Protein AF-A0A2U3QHY5-F1 (afdb_monomer)

Sequence (75 aa):
MKYKATLRLTASGEVVGEVVNEHGNVVSSRHFGVMTEDEFRKGLKKVENVFSGVASTDAIEPSEPGPPFWRAAAT

pLDDT: mean 70.15, std 16.84, range [37.47, 90.19]

Nearest PDB structures (foldseek):
  6q2z-assembly1_B  TM=5.243E-01  e=1.041E-02  Haloferax volcanii DS2
  5f7r-assembly1_E  TM=5.987E-01  e=1.729E-01  Listeria monocytogenes EGD-e
  1ep4-assembly1_B  TM=5.326E-01  e=7.510E-01  Human immunodeficiency virus 1
  2vg6-assembly1_B  TM=5.246E-01  e=9.697E-01  Human immunodeficiency virus 1
  4eo3-assembly1_B  TM=4.191E-01  e=1.252E+00  Thermotoga maritima

Structure (mmCIF, N/CA/C/O backbone):
data_AF-A0A2U3QHY5-F1
#
_entry.id   AF-A0A2U3QHY5-F1
#
loop_
_atom_site.group_PDB
_atom_site.id
_atom_site.type_symbol
_atom_site.label_atom_id
_atom_site.label_alt_id
_atom_site.label_comp_id
_atom_site.label_asym_id
_atom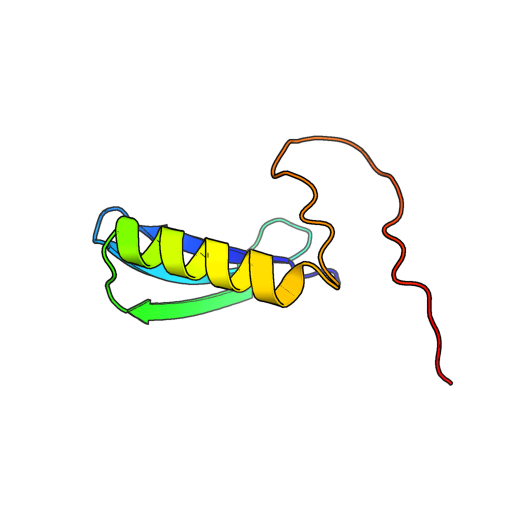_site.label_entity_id
_atom_site.label_seq_id
_atom_site.pdbx_PDB_ins_code
_atom_site.Cartn_x
_atom_site.Cartn_y
_atom_site.Cartn_z
_atom_site.occupancy
_atom_site.B_iso_or_equiv
_atom_site.auth_seq_id
_atom_site.auth_comp_id
_atom_site.auth_asym_id
_atom_site.auth_atom_id
_atom_site.pdbx_PDB_model_num
ATOM 1 N N . MET A 1 1 ? 15.766 -1.857 -16.328 1.00 62.16 1 MET A N 1
ATOM 2 C CA . MET A 1 1 ? 14.777 -2.590 -15.520 1.00 62.16 1 MET A CA 1
ATOM 3 C C . MET A 1 1 ? 14.057 -1.594 -14.633 1.00 62.16 1 MET A C 1
ATOM 5 O O . MET A 1 1 ? 14.606 -1.175 -13.619 1.00 62.16 1 MET A O 1
ATOM 9 N N . LYS A 1 2 ? 12.879 -1.134 -15.052 1.00 71.00 2 LYS A N 1
ATOM 10 C CA . LYS A 1 2 ? 11.971 -0.380 -14.194 1.00 71.00 2 LYS A CA 1
ATOM 11 C C . LYS A 1 2 ? 11.285 -1.332 -13.227 1.00 71.00 2 LYS A C 1
ATOM 13 O O . LYS A 1 2 ? 10.834 -2.419 -13.584 1.00 71.00 2 LYS A O 1
ATOM 18 N N . TYR A 1 3 ? 11.202 -0.873 -11.995 1.00 77.69 3 TYR A N 1
ATOM 19 C CA . TYR A 1 3 ? 10.477 -1.532 -10.934 1.00 77.69 3 TYR A CA 1
ATOM 20 C C . TYR A 1 3 ? 9.467 -0.538 -10.379 1.00 77.69 3 TYR A C 1
ATOM 22 O O . TYR A 1 3 ? 9.788 0.638 -10.202 1.00 77.69 3 TYR A O 1
ATOM 30 N N . LYS A 1 4 ? 8.248 -1.000 -10.123 1.00 81.06 4 LYS A N 1
ATOM 31 C CA . LYS A 1 4 ? 7.189 -0.213 -9.499 1.00 81.06 4 LYS A CA 1
ATOM 32 C C . LYS A 1 4 ? 6.939 -0.767 -8.109 1.00 81.06 4 LYS A C 1
ATOM 34 O O . LYS A 1 4 ? 6.581 -1.932 -7.975 1.00 81.06 4 LYS A O 1
ATOM 39 N N . ALA A 1 5 ? 7.117 0.067 -7.091 1.00 81.06 5 ALA A N 1
ATOM 40 C CA . ALA A 1 5 ? 6.655 -0.252 -5.751 1.00 81.06 5 ALA A CA 1
ATOM 41 C C . ALA A 1 5 ? 5.165 0.096 -5.639 1.00 81.06 5 ALA A C 1
ATOM 43 O O . ALA A 1 5 ? 4.738 1.174 -6.051 1.00 81.06 5 ALA A O 1
ATOM 44 N N . THR A 1 6 ? 4.374 -0.816 -5.093 1.00 80.62 6 THR A N 1
ATOM 45 C CA . THR A 1 6 ? 2.946 -0.629 -4.823 1.00 80.62 6 THR A CA 1
ATOM 46 C C . THR A 1 6 ? 2.651 -1.059 -3.396 1.00 80.62 6 THR A C 1
ATOM 48 O O . THR A 1 6 ? 3.282 -1.987 -2.902 1.00 80.62 6 THR A O 1
ATOM 51 N N . LEU A 1 7 ? 1.718 -0.387 -2.725 1.00 83.00 7 LEU A N 1
ATOM 52 C CA . LEU A 1 7 ? 1.133 -0.870 -1.476 1.00 83.00 7 LEU A CA 1
ATOM 53 C C . LEU A 1 7 ? -0.335 -1.202 -1.720 1.00 83.00 7 LEU A C 1
ATOM 55 O O . LEU A 1 7 ? -1.051 -0.420 -2.344 1.00 83.00 7 LEU A O 1
ATOM 59 N N . ARG A 1 8 ? -0.779 -2.343 -1.198 1.00 82.38 8 ARG A N 1
ATOM 60 C CA . ARG A 1 8 ? -2.168 -2.800 -1.247 1.00 82.38 8 ARG A CA 1
ATOM 61 C C . ARG A 1 8 ? -2.652 -3.172 0.152 1.00 82.38 8 ARG A C 1
ATOM 63 O O . ARG A 1 8 ? -1.892 -3.733 0.940 1.00 82.38 8 ARG A O 1
ATOM 70 N N . LEU A 1 9 ? -3.921 -2.885 0.426 1.00 83.25 9 LEU A N 1
ATOM 71 C CA . LEU A 1 9 ? -4.649 -3.406 1.579 1.00 83.25 9 LEU A CA 1
ATOM 72 C C . LEU A 1 9 ? -5.498 -4.589 1.109 1.00 83.25 9 LEU A C 1
ATOM 74 O O . LEU A 1 9 ? -6.239 -4.480 0.132 1.00 83.25 9 LEU A O 1
ATOM 78 N N . THR A 1 10 ? -5.357 -5.728 1.770 1.00 83.25 10 THR A N 1
ATOM 79 C CA . THR A 1 10 ? -6.138 -6.935 1.475 1.00 83.25 10 THR A CA 1
ATOM 80 C C . THR A 1 10 ? -7.480 -6.912 2.207 1.00 83.25 10 THR A C 1
ATOM 82 O O . THR A 1 10 ? -7.670 -6.166 3.166 1.00 83.25 10 THR A O 1
ATOM 85 N N . ALA A 1 11 ? -8.418 -7.771 1.798 1.00 77.75 11 ALA A N 1
ATOM 86 C CA . ALA A 1 11 ? -9.727 -7.878 2.449 1.00 77.75 11 ALA A CA 1
ATOM 87 C C . ALA A 1 11 ? -9.652 -8.330 3.924 1.00 77.75 11 ALA A C 1
ATOM 89 O O . ALA A 1 11 ? -10.580 -8.079 4.685 1.00 77.75 11 ALA A O 1
ATOM 90 N N . SER A 1 12 ? -8.553 -8.970 4.342 1.00 77.31 12 SER A N 1
ATOM 91 C CA . SER A 1 12 ? -8.283 -9.323 5.744 1.00 77.31 12 SER A CA 1
ATOM 92 C C . SER A 1 12 ? -7.698 -8.163 6.562 1.00 77.31 12 SER A C 1
ATOM 94 O O . SER A 1 12 ? -7.405 -8.342 7.743 1.00 77.31 12 SER A O 1
ATO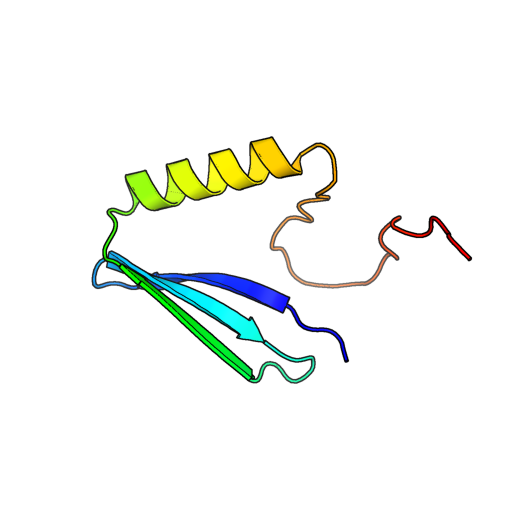M 96 N N . GLY A 1 13 ? -7.508 -6.988 5.952 1.00 74.62 13 GLY A N 1
ATOM 97 C CA . GLY A 1 13 ? -6.870 -5.826 6.568 1.00 74.62 13 GLY A CA 1
ATOM 98 C C . GLY A 1 13 ? -5.342 -5.874 6.534 1.00 74.62 13 GLY A C 1
ATOM 99 O O . GLY A 1 13 ? -4.689 -5.005 7.094 1.00 74.62 13 GLY A O 1
ATOM 100 N N . GLU A 1 14 ? -4.721 -6.866 5.897 1.00 84.62 14 GLU A N 1
ATOM 101 C CA . GLU A 1 14 ? -3.261 -6.930 5.812 1.00 84.62 14 GLU A CA 1
ATOM 102 C C . GLU A 1 14 ? -2.712 -5.966 4.754 1.00 84.62 14 GLU A C 1
ATOM 104 O O . GLU A 1 14 ? -3.196 -5.937 3.619 1.00 84.62 14 GLU A O 1
ATOM 109 N N . VAL A 1 15 ? -1.672 -5.213 5.114 1.00 83.44 15 VAL A N 1
ATOM 110 C CA . VAL A 1 15 ? -0.943 -4.314 4.218 1.00 83.44 15 VAL A CA 1
ATOM 111 C C . VAL A 1 15 ? 0.251 -5.039 3.608 1.00 83.44 15 VAL A C 1
ATOM 113 O O . VAL A 1 15 ? 1.174 -5.462 4.312 1.00 83.44 15 VAL A O 1
ATOM 116 N N . VAL A 1 16 ? 0.263 -5.117 2.280 1.00 85.25 16 VAL A N 1
ATOM 117 C CA . VAL A 1 16 ? 1.325 -5.758 1.502 1.00 85.25 16 VAL A CA 1
ATOM 118 C C . VAL A 1 16 ? 1.945 -4.731 0.563 1.00 85.25 16 VAL 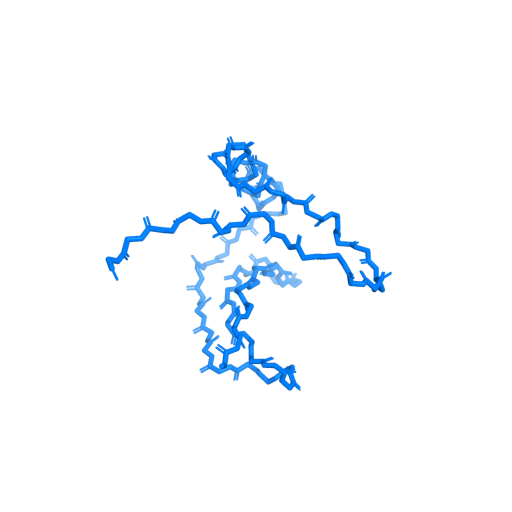A C 1
ATOM 120 O O . VAL A 1 16 ? 1.244 -4.072 -0.202 1.00 85.25 16 VAL A O 1
ATOM 123 N N . GLY A 1 17 ? 3.265 -4.583 0.624 1.00 85.44 17 GLY A N 1
ATOM 124 C CA . GLY A 1 17 ? 4.032 -3.823 -0.356 1.00 85.44 17 GLY A CA 1
ATOM 125 C C . GLY A 1 17 ? 4.695 -4.757 -1.352 1.00 85.44 17 GLY A C 1
ATOM 126 O O . GLY A 1 17 ? 5.300 -5.752 -0.964 1.00 85.44 17 GLY A O 1
ATOM 127 N N . GLU A 1 18 ? 4.607 -4.434 -2.630 1.00 87.31 18 GLU A N 1
ATOM 128 C CA . GLU A 1 18 ? 5.142 -5.251 -3.709 1.00 87.31 18 GLU A CA 1
ATOM 129 C C . GLU A 1 18 ? 5.978 -4.421 -4.664 1.00 87.31 18 GLU A C 1
ATOM 131 O O . GLU A 1 18 ? 5.619 -3.299 -5.021 1.00 87.31 18 GLU A O 1
ATOM 136 N N . VAL A 1 19 ? 7.074 -5.014 -5.117 1.00 85.50 19 VAL A N 1
ATOM 137 C CA . VAL A 1 19 ? 7.904 -4.508 -6.197 1.00 85.50 19 VAL A CA 1
ATOM 138 C C . VAL A 1 19 ? 7.592 -5.332 -7.432 1.00 85.50 19 VAL A C 1
ATOM 140 O O . VAL A 1 19 ? 7.794 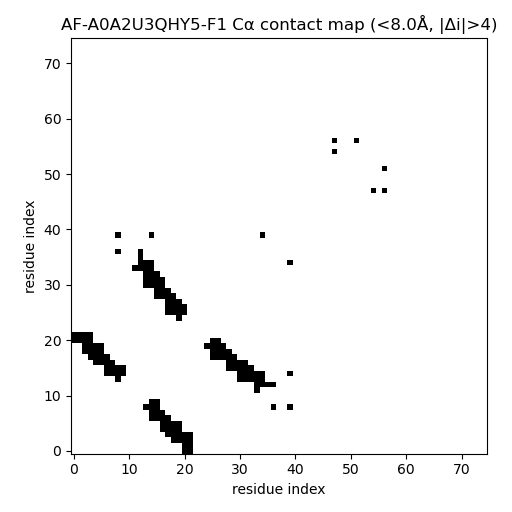-6.545 -7.454 1.00 85.50 19 VAL A O 1
ATOM 143 N N . VAL A 1 20 ? 7.104 -4.661 -8.463 1.00 85.44 20 VAL A N 1
ATOM 144 C CA . VAL A 1 20 ? 6.674 -5.268 -9.718 1.00 85.44 20 VAL A CA 1
ATOM 145 C C . VAL A 1 20 ? 7.644 -4.857 -10.816 1.00 85.44 20 VAL A C 1
ATOM 147 O O . VAL A 1 20 ? 8.027 -3.691 -10.892 1.00 85.44 20 VAL A O 1
ATOM 150 N N . ASN A 1 21 ? 8.074 -5.799 -11.650 1.00 87.81 21 ASN A N 1
ATOM 151 C CA . ASN A 1 21 ? 8.908 -5.492 -12.808 1.00 87.81 21 ASN A CA 1
ATOM 152 C C . ASN A 1 21 ? 8.075 -5.014 -14.010 1.00 87.81 21 ASN A C 1
ATOM 154 O O . ASN A 1 21 ? 6.848 -4.963 -13.981 1.00 87.81 21 ASN A O 1
ATOM 158 N N . GLU A 1 22 ? 8.768 -4.689 -15.094 1.00 82.31 22 GLU A N 1
ATOM 159 C CA . GLU A 1 22 ? 8.203 -4.144 -16.339 1.00 82.31 22 GLU A CA 1
ATOM 160 C C . GLU A 1 22 ? 7.166 -5.060 -17.005 1.00 82.31 22 GLU A C 1
ATOM 162 O O . GLU A 1 22 ? 6.326 -4.588 -17.761 1.00 82.31 22 GLU A O 1
ATOM 167 N N . HIS A 1 23 ? 7.201 -6.356 -16.696 1.00 84.81 23 HIS A N 1
ATOM 168 C CA . HIS A 1 23 ? 6.284 -7.361 -17.227 1.00 84.81 23 HIS A CA 1
ATOM 169 C C . HIS A 1 23 ? 5.058 -7.580 -16.328 1.00 84.81 23 HIS A C 1
ATOM 171 O O . HIS A 1 23 ? 4.270 -8.484 -16.585 1.00 84.81 23 HIS A O 1
ATOM 177 N N . GLY A 1 24 ? 4.913 -6.808 -15.245 1.00 82.12 24 GLY A N 1
ATOM 178 C CA . GLY A 1 24 ? 3.838 -6.997 -14.271 1.00 82.12 24 GLY A CA 1
ATOM 179 C C . GLY A 1 24 ? 4.098 -8.123 -13.265 1.00 82.12 24 GLY A C 1
ATOM 180 O O . GLY A 1 24 ? 3.220 -8.429 -12.463 1.00 82.12 24 GLY A O 1
ATOM 181 N N . ASN A 1 25 ? 5.294 -8.724 -13.260 1.00 86.62 25 ASN A N 1
ATOM 182 C CA . ASN A 1 25 ? 5.625 -9.788 -12.315 1.00 86.62 25 ASN A CA 1
ATOM 183 C C .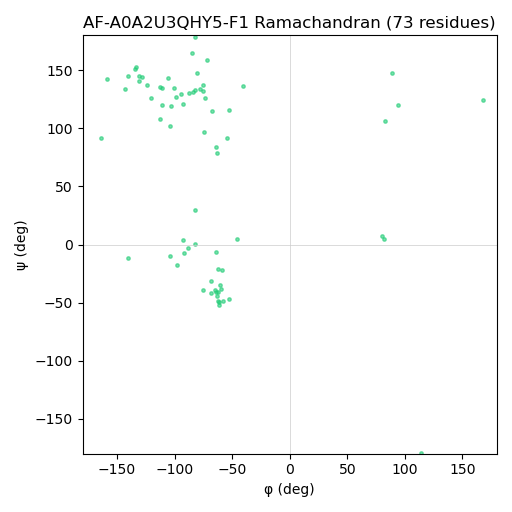 ASN A 1 25 ? 6.100 -9.200 -10.988 1.00 86.62 25 ASN A C 1
ATOM 185 O O . ASN A 1 25 ? 7.001 -8.355 -10.962 1.00 86.62 25 ASN A O 1
ATOM 189 N N . VAL A 1 26 ? 5.540 -9.692 -9.884 1.00 87.25 26 VAL A N 1
ATOM 190 C CA . VAL A 1 26 ? 6.028 -9.383 -8.537 1.00 87.25 26 VAL A CA 1
ATOM 191 C C . VAL A 1 26 ? 7.407 -10.016 -8.375 1.00 87.25 26 VAL A C 1
ATOM 193 O O . VAL A 1 26 ? 7.553 -11.234 -8.418 1.00 87.25 26 VAL A O 1
ATOM 196 N N . VAL A 1 27 ? 8.429 -9.182 -8.212 1.00 90.19 27 VAL A N 1
ATOM 197 C CA . VAL A 1 27 ? 9.814 -9.621 -7.978 1.00 90.19 27 VAL A CA 1
ATOM 198 C C . VAL A 1 27 ? 10.187 -9.606 -6.500 1.00 90.19 27 VAL A C 1
ATOM 200 O O . VAL A 1 27 ? 11.172 -10.221 -6.108 1.00 90.19 27 VAL A O 1
ATOM 203 N N . SER A 1 28 ? 9.417 -8.897 -5.674 1.00 87.50 28 SER A N 1
ATOM 204 C CA . SER A 1 28 ? 9.575 -8.882 -4.223 1.00 87.50 28 SER A CA 1
ATOM 205 C C . SER A 1 28 ? 8.275 -8.440 -3.565 1.00 87.50 28 SER A C 1
ATOM 207 O O . SER A 1 28 ? 7.598 -7.551 -4.080 1.00 87.50 28 SER A O 1
ATOM 209 N N . SER A 1 29 ? 7.933 -9.035 -2.429 1.00 86.69 29 SER A N 1
ATOM 210 C CA . SER A 1 29 ? 6.791 -8.638 -1.610 1.00 86.69 29 SER A CA 1
ATOM 211 C C . SER A 1 29 ? 7.191 -8.564 -0.141 1.00 86.69 29 SER A C 1
ATOM 213 O O . SER A 1 29 ? 8.106 -9.251 0.320 1.00 86.69 29 SER A O 1
ATOM 215 N N . ARG A 1 30 ? 6.519 -7.692 0.609 1.00 84.94 30 ARG A N 1
ATOM 216 C CA . ARG A 1 30 ? 6.713 -7.535 2.047 1.00 84.94 30 ARG A CA 1
ATOM 217 C C . ARG A 1 30 ? 5.389 -7.255 2.737 1.00 84.94 30 ARG A C 1
ATOM 219 O O . ARG A 1 30 ? 4.630 -6.392 2.308 1.00 84.94 30 ARG A O 1
ATOM 226 N N . HIS A 1 31 ? 5.162 -7.958 3.836 1.00 85.62 31 HIS A N 1
ATOM 227 C CA . HIS A 1 31 ? 3.991 -7.798 4.688 1.00 85.62 31 HIS A CA 1
ATOM 228 C C . HIS A 1 31 ? 4.330 -6.828 5.823 1.00 85.62 31 HIS A C 1
ATOM 230 O O . HIS A 1 31 ? 5.369 -6.970 6.474 1.00 85.62 31 HIS A O 1
ATOM 236 N N . PHE A 1 32 ? 3.483 -5.821 6.026 1.00 78.94 32 PHE A N 1
ATOM 237 C CA . PHE A 1 32 ? 3.688 -4.765 7.026 1.00 78.94 32 PHE A CA 1
ATOM 238 C C . PHE A 1 32 ? 2.804 -4.935 8.268 1.00 78.94 32 PHE A C 1
ATOM 240 O O . PHE A 1 32 ? 3.037 -4.265 9.271 1.00 78.94 32 PHE A O 1
ATOM 247 N N . GLY A 1 33 ? 1.840 -5.857 8.221 1.00 81.31 33 GLY A N 1
ATOM 248 C CA . GLY A 1 33 ? 0.907 -6.150 9.307 1.00 81.31 33 GLY A CA 1
ATOM 249 C C . GLY A 1 33 ? -0.534 -5.798 8.951 1.00 81.31 33 GLY A C 1
ATOM 250 O O . GLY A 1 33 ? -0.829 -5.356 7.840 1.00 81.31 33 GLY A O 1
ATOM 251 N N . VAL A 1 34 ? -1.434 -6.026 9.906 1.00 84.88 34 VAL A N 1
ATOM 252 C CA . VAL A 1 34 ? -2.864 -5.743 9.756 1.00 84.88 34 VAL A CA 1
ATOM 253 C C . VAL A 1 34 ? -3.141 -4.296 10.158 1.00 84.88 34 VAL A C 1
ATOM 255 O O . VAL A 1 34 ? -2.707 -3.854 11.220 1.00 84.88 34 VAL A O 1
ATOM 258 N N . MET A 1 35 ? -3.856 -3.568 9.307 1.00 80.50 35 MET A N 1
ATOM 259 C CA . MET A 1 35 ? -4.330 -2.207 9.530 1.00 80.50 35 MET A CA 1
ATOM 260 C C . MET A 1 35 ? -5.802 -2.093 9.140 1.00 80.50 35 MET A C 1
ATOM 262 O O . MET A 1 35 ? -6.297 -2.804 8.265 1.00 80.50 35 MET A O 1
ATOM 266 N N . THR A 1 36 ? -6.502 -1.157 9.770 1.00 84.88 36 THR A N 1
ATOM 267 C CA . THR A 1 36 ? -7.835 -0.756 9.310 1.00 84.88 36 THR A CA 1
ATOM 268 C C . THR A 1 36 ? -7.743 0.052 8.011 1.00 84.88 36 THR A C 1
ATOM 270 O O . THR A 1 36 ? -6.708 0.649 7.696 1.00 84.88 36 THR A O 1
ATOM 273 N N . GLU A 1 37 ? -8.836 0.107 7.244 1.00 79.56 37 GLU A N 1
ATOM 274 C CA . GLU A 1 37 ? -8.882 0.895 6.005 1.00 79.56 37 GLU A CA 1
ATOM 275 C C . GLU A 1 37 ? -8.609 2.388 6.261 1.00 79.56 37 GLU A C 1
ATOM 277 O O . GLU A 1 37 ? -7.879 3.030 5.501 1.00 79.56 37 GLU A O 1
ATOM 282 N N . ASP A 1 38 ? -9.124 2.926 7.369 1.00 82.38 38 ASP A N 1
ATOM 283 C CA . ASP A 1 38 ? -8.894 4.312 7.781 1.00 82.38 38 ASP A CA 1
ATOM 284 C C . ASP A 1 38 ? -7.417 4.594 8.087 1.00 82.38 38 ASP A C 1
ATOM 286 O O . ASP A 1 38 ? -6.863 5.608 7.646 1.00 82.38 38 ASP A O 1
ATOM 290 N N . GLU A 1 39 ? -6.746 3.692 8.808 1.00 82.88 39 GLU A N 1
ATOM 291 C CA . GLU A 1 39 ? -5.313 3.805 9.101 1.00 82.88 39 GLU A CA 1
ATOM 292 C C . GLU A 1 39 ? -4.472 3.729 7.829 1.00 82.88 39 GLU A C 1
ATOM 294 O O . GLU A 1 39 ? -3.545 4.527 7.654 1.00 82.88 39 GLU A O 1
ATOM 299 N N . PHE A 1 40 ? -4.834 2.832 6.910 1.00 83.75 40 PHE A N 1
ATOM 300 C CA . PHE A 1 40 ? -4.173 2.702 5.619 1.00 83.75 40 PHE A CA 1
ATOM 301 C C . PHE A 1 40 ? -4.311 3.982 4.781 1.00 83.75 40 PHE A C 1
ATOM 303 O O . PHE A 1 40 ? -3.306 4.524 4.314 1.00 83.75 40 PHE A O 1
ATOM 310 N N . ARG A 1 41 ? -5.524 4.540 4.658 1.00 83.81 41 ARG A N 1
ATOM 311 C CA . ARG A 1 41 ? -5.775 5.804 3.937 1.00 83.81 41 ARG A CA 1
ATOM 312 C C . ARG A 1 41 ? -5.039 6.984 4.571 1.00 83.81 41 ARG A C 1
ATOM 314 O O . ARG A 1 41 ? -4.463 7.809 3.862 1.00 83.81 41 ARG A O 1
ATOM 321 N N . LYS A 1 42 ? -5.005 7.065 5.904 1.00 83.19 42 LYS A N 1
ATOM 322 C CA . LYS A 1 42 ? -4.253 8.101 6.629 1.00 83.19 42 LYS A CA 1
ATOM 323 C C . LYS A 1 42 ? -2.746 7.973 6.396 1.00 83.19 42 LYS 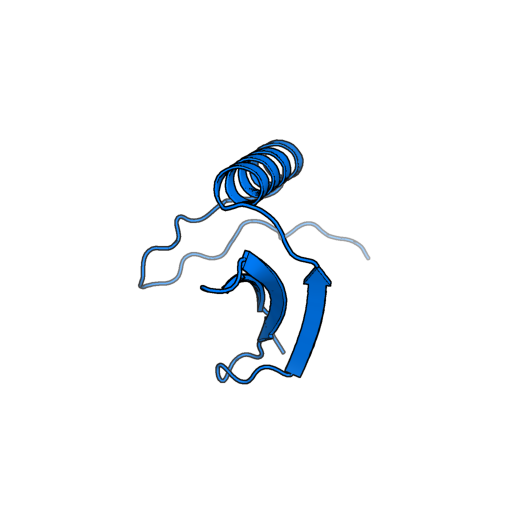A C 1
ATOM 325 O O . LYS A 1 42 ? -2.066 8.987 6.232 1.00 83.19 42 LYS A O 1
ATOM 330 N N . GLY A 1 43 ? -2.236 6.742 6.356 1.00 80.25 43 GLY A N 1
ATOM 331 C CA . GLY A 1 43 ? -0.856 6.427 5.996 1.00 80.25 43 GLY A CA 1
ATOM 332 C C . GLY A 1 43 ? -0.521 6.866 4.573 1.00 80.25 43 GLY A C 1
ATOM 333 O O . GLY A 1 43 ? 0.449 7.597 4.387 1.00 80.25 43 GLY A O 1
ATOM 334 N N . LEU A 1 44 ? -1.359 6.511 3.593 1.00 81.81 44 LEU A N 1
ATOM 335 C CA . LEU A 1 44 ? -1.201 6.929 2.197 1.00 81.81 44 LEU A CA 1
ATOM 336 C C . LEU A 1 44 ? -1.189 8.449 2.056 1.00 81.81 44 LEU A C 1
ATOM 338 O O . LEU A 1 44 ? -0.244 8.987 1.497 1.00 81.81 44 LEU A O 1
ATOM 342 N N . LYS A 1 45 ? -2.145 9.156 2.666 1.00 79.31 45 LYS A N 1
ATOM 343 C CA . LYS A 1 45 ? -2.184 10.626 2.637 1.00 79.31 45 LYS A CA 1
ATOM 344 C C . LYS A 1 45 ? -0.935 11.258 3.256 1.00 79.31 45 LYS A C 1
ATOM 346 O O . LYS A 1 45 ? -0.469 12.305 2.816 1.00 79.31 45 LYS A O 1
ATOM 351 N N . LYS A 1 46 ? -0.369 10.637 4.297 1.00 75.69 46 LYS A N 1
ATOM 352 C CA . LYS A 1 46 ? 0.898 11.082 4.890 1.00 75.69 46 LYS A CA 1
ATOM 353 C C . LYS A 1 46 ? 2.068 10.850 3.939 1.00 75.69 46 LYS A C 1
ATOM 355 O O . LYS A 1 46 ? 2.920 11.723 3.842 1.00 75.69 46 LYS A O 1
ATOM 360 N N . VAL A 1 47 ? 2.111 9.711 3.251 1.00 74.56 47 VAL A N 1
ATOM 361 C CA . VAL A 1 47 ? 3.108 9.438 2.208 1.00 74.56 47 VAL A CA 1
ATOM 362 C C . VAL A 1 47 ? 2.962 10.468 1.088 1.00 74.56 47 VAL A C 1
ATOM 364 O O . VAL A 1 47 ? 3.921 11.167 0.802 1.00 74.56 47 VAL A O 1
ATOM 367 N N . GLU A 1 48 ? 1.766 10.669 0.543 1.00 71.31 48 GLU A N 1
ATOM 368 C CA . GLU A 1 48 ? 1.492 11.695 -0.469 1.00 71.31 48 GLU A CA 1
ATOM 369 C C . GLU A 1 48 ? 1.960 13.081 -0.017 1.00 71.31 48 GLU A C 1
ATOM 371 O O . GLU A 1 48 ? 2.684 13.730 -0.753 1.00 71.31 48 GLU A O 1
ATOM 376 N N . ASN A 1 49 ? 1.660 13.500 1.216 1.00 73.25 49 ASN A N 1
ATOM 377 C CA . ASN A 1 49 ? 2.103 14.790 1.760 1.00 73.25 49 ASN A CA 1
ATOM 378 C C . ASN A 1 49 ? 3.618 14.889 2.012 1.00 73.25 49 ASN A C 1
ATOM 380 O O . ASN A 1 49 ? 4.180 15.977 1.967 1.00 73.25 49 ASN A O 1
ATOM 384 N N . VAL A 1 50 ? 4.292 13.788 2.353 1.00 69.06 50 VAL A N 1
ATOM 385 C CA . VAL A 1 50 ? 5.755 13.776 2.555 1.00 69.06 50 VAL A CA 1
ATOM 386 C C . VAL A 1 50 ? 6.465 13.818 1.210 1.00 69.06 50 VAL A C 1
ATOM 388 O O . VAL A 1 50 ? 7.474 14.500 1.046 1.00 69.06 50 VAL A O 1
ATOM 391 N N . PHE A 1 51 ? 5.920 13.095 0.240 1.00 63.78 51 PHE A N 1
ATOM 392 C CA . PHE A 1 51 ? 6.454 13.033 -1.100 1.00 63.78 51 PHE A CA 1
ATOM 393 C C . PHE A 1 51 ? 5.891 14.132 -2.003 1.00 63.78 51 PHE A C 1
ATOM 395 O O . PHE A 1 51 ? 6.401 14.270 -3.098 1.00 63.78 51 PHE A O 1
ATOM 402 N N . SER A 1 52 ? 4.963 14.993 -1.576 1.00 54.38 52 SER A N 1
ATOM 4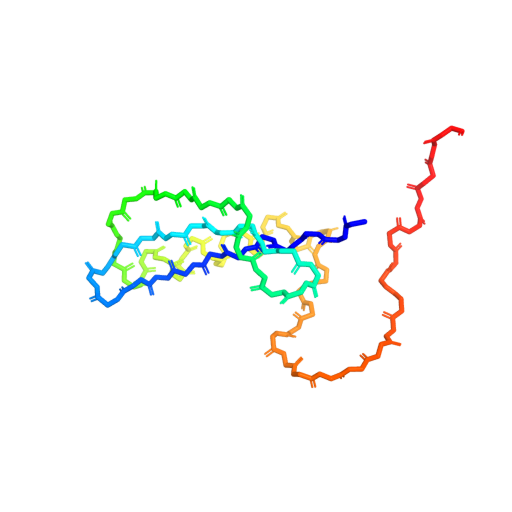03 C CA . SER A 1 52 ? 4.370 16.057 -2.412 1.00 54.38 52 SER A CA 1
ATOM 404 C C . SER A 1 52 ? 5.365 17.127 -2.885 1.00 54.38 52 SER A C 1
ATOM 406 O O . SER A 1 52 ? 5.004 17.987 -3.679 1.00 54.38 52 SER A O 1
ATOM 408 N N . GLY A 1 53 ? 6.617 17.093 -2.413 1.00 50.53 53 GLY A N 1
ATOM 409 C CA . GLY A 1 53 ? 7.732 17.884 -2.954 1.00 50.53 53 GLY A CA 1
ATOM 410 C C . GLY A 1 53 ? 8.568 17.183 -4.039 1.00 50.53 53 GLY A C 1
ATOM 411 O O . GLY A 1 53 ? 9.447 17.809 -4.620 1.00 50.53 53 GLY A O 1
ATOM 412 N N . VAL A 1 54 ? 8.331 15.893 -4.305 1.00 50.47 54 VAL A N 1
ATOM 413 C CA . VAL A 1 54 ? 9.086 15.055 -5.267 1.00 50.47 54 VAL A CA 1
ATOM 414 C C . VAL A 1 54 ? 8.186 14.103 -6.073 1.00 50.47 54 VAL A C 1
ATOM 416 O O . VAL A 1 54 ? 8.618 13.507 -7.055 1.00 50.47 54 VAL A O 1
ATOM 419 N N . ALA A 1 55 ? 6.929 13.949 -5.678 1.00 44.38 55 ALA A N 1
ATOM 420 C CA . ALA A 1 55 ? 5.947 13.093 -6.297 1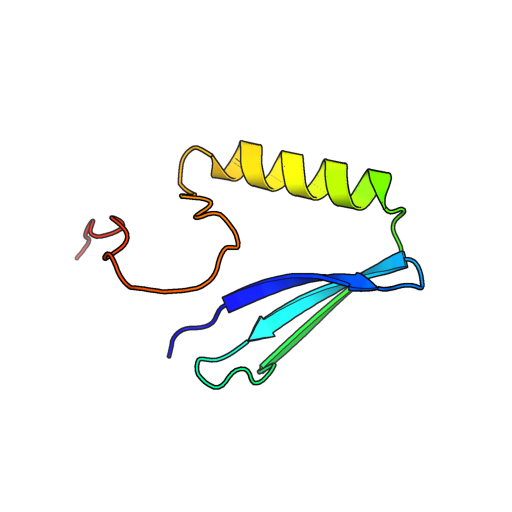.00 44.38 55 ALA A CA 1
ATOM 421 C C . ALA A 1 55 ? 4.997 13.969 -7.095 1.00 44.38 55 ALA A C 1
ATOM 423 O O . ALA A 1 55 ? 4.029 14.523 -6.576 1.00 44.38 55 ALA A O 1
ATOM 424 N N . SER A 1 56 ? 5.217 13.979 -8.404 1.00 42.94 56 SER A N 1
ATOM 425 C CA . SER A 1 56 ? 4.082 13.738 -9.277 1.00 42.94 56 SER A CA 1
ATOM 426 C C . SER A 1 56 ? 3.458 12.419 -8.829 1.00 42.94 56 SER A C 1
ATOM 428 O O . SER A 1 56 ? 3.862 11.339 -9.252 1.00 42.94 56 SER A O 1
ATOM 430 N N . THR A 1 57 ? 2.491 12.493 -7.919 1.00 49.28 57 THR A N 1
ATOM 431 C CA . THR A 1 57 ? 1.359 11.580 -7.968 1.00 49.28 57 THR A CA 1
ATOM 432 C C . THR A 1 57 ? 0.660 11.888 -9.281 1.00 49.28 57 THR A C 1
ATOM 434 O O . THR A 1 57 ? -0.311 12.641 -9.318 1.00 49.28 57 THR A O 1
ATOM 437 N N . ASP A 1 58 ? 1.217 11.363 -10.376 1.00 45.09 58 ASP A N 1
ATOM 438 C CA . ASP A 1 58 ? 0.399 11.047 -11.529 1.00 45.09 58 ASP A CA 1
ATOM 439 C C . ASP A 1 58 ? -0.713 10.181 -10.967 1.00 45.09 58 ASP A C 1
ATOM 441 O O . ASP A 1 58 ? -0.467 9.139 -10.340 1.00 45.09 58 ASP A O 1
ATOM 445 N N . ALA A 1 59 ? -1.921 10.724 -11.072 1.00 43.38 59 ALA A N 1
ATOM 446 C CA . ALA A 1 59 ? -3.137 10.027 -10.756 1.00 43.38 59 ALA A CA 1
ATOM 447 C C . ALA A 1 59 ? -3.012 8.598 -11.285 1.00 43.38 59 ALA A C 1
ATOM 449 O O . ALA A 1 59 ? -2.502 8.354 -12.381 1.00 43.38 59 ALA A O 1
ATOM 450 N N . ILE A 1 60 ? -3.441 7.642 -10.470 1.00 48.59 60 ILE A N 1
ATOM 451 C CA . ILE A 1 60 ? -3.678 6.286 -10.936 1.00 48.59 60 ILE A CA 1
ATOM 452 C C . ILE A 1 60 ? -4.826 6.394 -11.945 1.00 48.59 60 ILE A C 1
ATOM 454 O O . ILE A 1 60 ? -5.979 6.220 -11.580 1.00 48.59 60 ILE A O 1
ATOM 458 N N . GLU A 1 61 ? -4.514 6.725 -13.192 1.00 39.97 61 GLU A N 1
ATOM 459 C CA . GLU A 1 61 ? -5.398 6.605 -14.340 1.00 39.97 61 GLU A CA 1
ATOM 460 C C . GLU A 1 61 ? -4.596 6.109 -15.549 1.00 39.97 61 GLU A C 1
ATOM 462 O O . GLU A 1 61 ? -3.389 6.348 -15.659 1.00 39.97 61 GLU A O 1
ATOM 467 N N . PRO A 1 62 ? -5.224 5.292 -16.406 1.00 48.81 62 PRO A N 1
ATOM 468 C CA . PRO A 1 62 ? -4.515 4.540 -17.416 1.00 48.81 62 PRO A CA 1
ATOM 469 C C . PRO A 1 62 ? -4.197 5.422 -18.627 1.00 48.81 62 PRO A C 1
ATOM 471 O O . PRO A 1 62 ? -5.039 6.187 -19.088 1.00 48.81 62 PRO A O 1
ATOM 474 N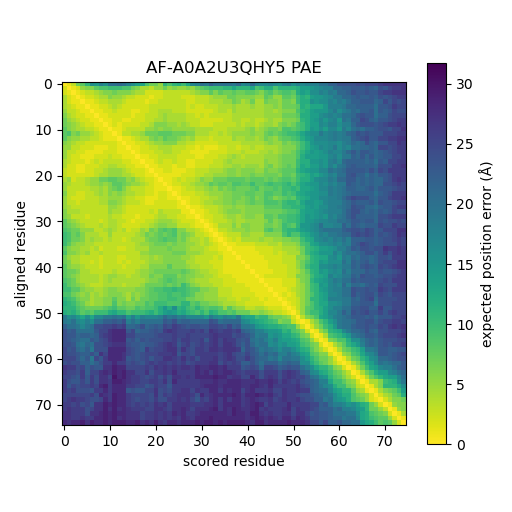 N . SER A 1 63 ? -3.054 5.121 -19.247 1.00 45.19 63 SER A N 1
ATOM 475 C CA . SER A 1 63 ? -2.669 5.439 -20.635 1.00 45.19 63 SER A CA 1
ATOM 476 C C . SER A 1 63 ? -1.856 6.723 -20.876 1.00 45.19 63 SER A C 1
ATOM 478 O O . SER A 1 63 ? -2.337 7.836 -20.723 1.00 45.19 63 SER A O 1
ATOM 480 N N . GLU A 1 64 ? -0.665 6.476 -21.434 1.00 44.19 64 GLU A N 1
ATOM 481 C CA . GLU A 1 64 ? 0.115 7.310 -22.367 1.00 44.19 64 GLU A CA 1
ATOM 482 C C . GLU A 1 64 ? 1.128 8.362 -21.855 1.00 44.19 64 GLU A C 1
ATOM 484 O O . GLU A 1 64 ? 1.035 8.860 -20.737 1.00 44.19 64 GLU A O 1
ATOM 489 N N . PRO A 1 65 ? 2.224 8.588 -22.627 1.00 55.16 65 PRO A N 1
ATOM 490 C CA . PRO A 1 65 ? 3.558 8.757 -22.066 1.00 55.16 65 PRO A CA 1
ATOM 491 C C . PRO A 1 65 ? 4.099 10.183 -22.241 1.00 55.16 65 PRO A C 1
ATOM 493 O O . PRO A 1 65 ? 4.532 10.578 -23.322 1.00 55.16 65 PRO A O 1
ATOM 496 N N . GLY A 1 66 ? 4.171 10.935 -21.147 1.00 45.69 66 GLY A N 1
ATOM 497 C CA . GLY A 1 66 ? 5.036 12.112 -21.028 1.00 45.69 66 GLY A CA 1
ATOM 498 C C . GLY A 1 66 ? 6.241 11.790 -20.138 1.00 45.69 66 GLY A C 1
ATOM 499 O O . GLY A 1 66 ? 6.091 11.029 -19.181 1.00 45.69 66 GLY A O 1
ATOM 500 N N . PRO A 1 67 ? 7.454 12.302 -20.417 1.00 49.59 67 PRO A N 1
ATOM 501 C CA . PRO A 1 67 ? 8.616 11.977 -19.601 1.00 49.59 67 PRO A CA 1
ATOM 502 C C . PRO A 1 67 ? 8.527 12.707 -18.249 1.00 49.59 67 PRO A C 1
ATOM 504 O O . PRO A 1 67 ? 8.420 13.935 -18.240 1.00 49.59 67 PRO A O 1
ATOM 507 N N . PRO A 1 68 ? 8.622 12.013 -17.098 1.00 50.97 68 PRO A N 1
ATOM 508 C CA . PRO A 1 68 ? 8.685 12.695 -15.818 1.00 50.97 68 PRO A CA 1
ATOM 509 C C . PRO A 1 68 ? 10.073 13.318 -15.589 1.00 50.97 68 PRO A C 1
ATOM 511 O O . PRO A 1 68 ? 11.119 12.694 -15.757 1.00 50.97 68 PRO A O 1
ATOM 514 N N . PHE A 1 69 ? 10.014 14.579 -15.181 1.00 53.69 69 PHE A N 1
ATOM 515 C CA . PHE A 1 69 ? 10.996 15.634 -14.903 1.00 53.69 69 PHE A CA 1
ATOM 516 C C . PHE A 1 69 ? 12.264 15.329 -14.070 1.00 53.69 69 PHE A C 1
ATOM 518 O O . PHE A 1 69 ? 13.030 16.253 -13.814 1.00 53.69 69 PHE A O 1
ATOM 525 N N . TRP A 1 70 ? 12.569 14.097 -13.656 1.00 50.09 70 TRP A N 1
ATOM 526 C CA . TRP A 1 70 ? 13.708 13.813 -12.752 1.00 50.09 70 TRP A CA 1
ATOM 527 C C . TRP A 1 70 ? 15.078 13.708 -13.456 1.00 50.09 70 TRP A C 1
ATOM 529 O O . TRP A 1 70 ? 16.006 13.053 -12.980 1.00 50.09 70 TRP A O 1
ATOM 539 N N . ARG A 1 71 ? 15.254 14.427 -14.570 1.00 55.16 71 ARG A N 1
ATOM 540 C CA . ARG A 1 71 ? 16.587 14.781 -15.069 1.00 55.16 71 ARG A CA 1
ATOM 541 C C . ARG A 1 71 ? 17.169 15.886 -14.171 1.00 55.16 71 ARG A C 1
ATOM 543 O O . ARG A 1 71 ? 16.891 17.057 -14.386 1.00 55.16 71 ARG A O 1
ATOM 550 N N . ALA A 1 72 ? 17.993 15.496 -13.199 1.00 40.34 72 ALA A N 1
ATOM 551 C CA . ALA A 1 72 ? 19.099 16.281 -12.623 1.00 40.34 72 ALA A CA 1
ATOM 552 C C . ALA A 1 72 ? 19.998 15.297 -11.836 1.00 40.34 72 ALA A C 1
ATOM 554 O O . ALA A 1 72 ? 19.595 14.804 -10.791 1.00 40.34 72 ALA A O 1
ATOM 555 N N . ALA A 1 73 ? 21.035 14.713 -12.446 1.00 45.00 73 ALA A N 1
ATOM 556 C CA . ALA A 1 73 ? 22.391 15.241 -12.675 1.00 45.00 73 ALA A CA 1
ATOM 557 C C . ALA A 1 73 ? 23.335 15.087 -11.460 1.00 45.00 73 ALA A C 1
ATOM 559 O O . ALA A 1 73 ? 23.207 15.820 -10.487 1.00 45.00 73 ALA A O 1
ATOM 560 N N . ALA A 1 74 ? 24.279 14.143 -11.576 1.00 37.47 74 ALA A N 1
ATOM 561 C CA . ALA A 1 74 ? 25.654 14.088 -11.033 1.00 37.47 74 ALA A CA 1
ATOM 562 C C . ALA A 1 74 ? 26.135 12.631 -11.242 1.00 37.47 74 ALA A C 1
ATOM 564 O O . ALA A 1 74 ? 25.411 11.715 -10.863 1.00 37.47 74 ALA A O 1
ATOM 565 N N . THR A 1 75 ? 27.246 12.304 -11.903 1.00 37.94 75 THR A N 1
ATOM 566 C CA . THR A 1 75 ? 28.525 12.987 -12.161 1.00 37.94 75 THR A CA 1
ATOM 567 C C . THR A 1 75 ? 28.958 12.773 -13.609 1.00 37.94 75 THR A C 1
ATOM 569 O O . THR A 1 75 ? 28.614 11.707 -14.167 1.00 37.94 75 THR A O 1
#

Foldseek 3Di:
DDWDWDWDQDPQQWIKIFIADPVRDTPDMDTPGGDDPVVVVVVVVVVCVVCVVPDPPPDPDDDDDDDDDPPDDDD

Solvent-accessible surface area (backbone atoms only — not comparable to full-atom values): 4922 Å² total; per-residue (Å²): 136,62,70,45,79,47,78,47,76,44,98,88,27,36,33,38,37,34,33,24,39,84,85,72,47,76,78,44,75,47,78,78,48,75,46,54,71,67,58,50,52,54,48,49,52,48,48,50,64,70,36,56,88,78,45,83,74,68,67,99,69,88,84,86,92,73,86,80,81,80,83,76,91,88,133

Radius of gyration: 14.76 Å; Cα contacts (8 Å, |Δi|>4): 79; chains: 1; bounding box: 38×28×32 Å

Organism: NCBI:txid2016548

Secondary structure (DSSP, 8-state):
--EEEEEEE-TTSEEEEEEEETTS-EEEEEEEEE--HHHHHHHHHHHHHHHTTT-----S--------S------

Mean predicted aligned error: 13.08 Å